Protein AF-A0A972V288-F1 (afdb_monomer_lite)

Structure (mmCIF, N/CA/C/O backbone):
data_AF-A0A972V288-F1
#
_entry.id   AF-A0A972V288-F1
#
loop_
_atom_site.group_PDB
_atom_site.id
_atom_site.type_symbol
_atom_site.label_atom_id
_atom_site.label_alt_id
_atom_site.label_comp_id
_atom_site.label_asym_id
_atom_site.label_entity_id
_atom_site.label_seq_id
_atom_site.pdbx_PDB_ins_code
_atom_site.Cartn_x
_atom_site.Cartn_y
_atom_site.Cartn_z
_atom_site.occupancy
_atom_site.B_iso_or_equiv
_atom_site.auth_seq_id
_atom_site.auth_comp_id
_atom_site.auth_asym_id
_atom_site.auth_atom_id
_atom_site.pdbx_PDB_model_num
ATOM 1 N N . MET A 1 1 ? 2.547 3.308 -30.094 1.00 41.78 1 MET A N 1
ATOM 2 C CA . MET A 1 1 ? 1.926 3.716 -28.809 1.00 41.78 1 MET A CA 1
ATOM 3 C C . MET A 1 1 ? 2.542 2.898 -27.670 1.00 41.78 1 MET A C 1
ATOM 5 O O . MET A 1 1 ? 2.439 1.677 -27.684 1.00 41.78 1 MET A O 1
ATOM 9 N N . ASN A 1 2 ? 3.284 3.527 -26.752 1.00 38.25 2 ASN A N 1
ATOM 10 C CA . ASN A 1 2 ? 4.147 2.826 -25.790 1.00 38.25 2 ASN A CA 1
ATOM 11 C C . ASN A 1 2 ? 3.312 2.213 -24.642 1.00 38.25 2 ASN A C 1
ATOM 13 O O . ASN A 1 2 ? 2.900 2.918 -23.720 1.00 38.25 2 ASN A O 1
ATOM 17 N N . LYS A 1 3 ? 3.026 0.901 -24.706 1.00 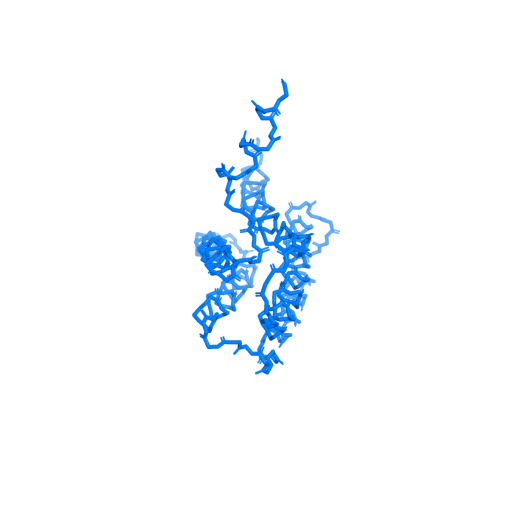44.19 3 LYS A N 1
ATOM 18 C CA . LYS A 1 3 ? 2.149 0.175 -23.754 1.00 44.19 3 LYS A CA 1
ATOM 19 C C . LYS A 1 3 ? 2.596 0.307 -22.288 1.00 44.19 3 LYS A C 1
ATOM 21 O O . LYS A 1 3 ? 1.762 0.239 -21.390 1.00 44.19 3 LYS A O 1
ATOM 26 N N . ASN A 1 4 ? 3.885 0.557 -22.037 1.00 48.38 4 ASN A N 1
ATOM 27 C CA . ASN A 1 4 ? 4.409 0.811 -20.691 1.00 48.38 4 ASN A CA 1
ATOM 28 C C . ASN A 1 4 ? 3.913 2.141 -20.091 1.00 48.38 4 ASN A C 1
ATOM 30 O O . ASN A 1 4 ? 3.735 2.222 -18.880 1.00 48.38 4 ASN A O 1
ATOM 34 N N . LEU A 1 5 ? 3.640 3.165 -20.907 1.00 47.94 5 LEU A N 1
ATOM 35 C CA . LEU A 1 5 ? 3.229 4.492 -20.430 1.00 47.94 5 LEU A CA 1
ATOM 36 C C . LEU A 1 5 ? 1.747 4.525 -20.016 1.00 47.94 5 LEU A C 1
ATOM 38 O O . LEU A 1 5 ? 1.396 5.075 -18.976 1.00 47.94 5 LEU A O 1
ATOM 42 N N . PHE A 1 6 ? 0.881 3.880 -20.803 1.00 44.91 6 PHE A N 1
ATOM 43 C CA . PHE A 1 6 ? -0.552 3.758 -20.506 1.00 44.91 6 PHE A CA 1
ATOM 44 C C . PHE A 1 6 ? -0.801 2.904 -19.254 1.00 44.91 6 PHE A C 1
ATOM 46 O O . PHE A 1 6 ? -1.646 3.214 -18.418 1.00 44.91 6 PHE A O 1
ATOM 53 N N . PHE A 1 7 ? -0.008 1.845 -19.090 1.00 51.34 7 PHE A N 1
ATOM 54 C CA . PHE A 1 7 ? -0.143 0.918 -17.976 1.00 51.34 7 PHE A CA 1
ATOM 55 C C . PHE A 1 7 ? 0.281 1.523 -16.633 1.00 51.34 7 PHE A C 1
ATOM 57 O O . PHE A 1 7 ? -0.393 1.316 -15.623 1.00 51.34 7 PHE A O 1
ATOM 64 N N . ARG A 1 8 ? 1.364 2.313 -16.639 1.00 55.44 8 ARG A N 1
ATOM 65 C CA . ARG A 1 8 ? 1.773 3.113 -15.483 1.00 55.44 8 ARG A CA 1
ATOM 66 C C . ARG A 1 8 ? 0.597 3.986 -15.034 1.00 55.44 8 ARG A C 1
ATOM 68 O O . ARG A 1 8 ? 0.125 3.812 -13.914 1.00 55.44 8 ARG A O 1
ATOM 75 N N . LYS A 1 9 ? 0.024 4.805 -15.922 1.00 54.06 9 LYS A N 1
ATOM 76 C CA . LYS A 1 9 ? -1.094 5.709 -15.582 1.00 54.06 9 LYS A CA 1
ATOM 77 C C . LYS A 1 9 ? -2.262 5.026 -14.847 1.00 54.06 9 LYS A C 1
ATOM 79 O O . LYS A 1 9 ? -2.743 5.586 -13.868 1.00 54.06 9 LYS A O 1
ATOM 84 N N . ASN A 1 10 ? -2.662 3.811 -15.236 1.00 55.41 10 ASN A N 1
ATOM 85 C CA . ASN A 1 10 ? -3.786 3.109 -14.594 1.00 55.41 10 ASN A CA 1
ATOM 86 C C . ASN A 1 10 ? -3.497 2.592 -13.174 1.00 55.41 10 ASN A C 1
ATOM 88 O O . ASN A 1 10 ? -4.372 2.668 -12.313 1.00 55.41 10 ASN A O 1
ATOM 92 N N . ILE A 1 11 ? -2.296 2.067 -12.899 1.00 58.44 11 ILE A N 1
ATOM 93 C CA . ILE A 1 11 ? -1.952 1.611 -11.538 1.00 58.44 11 ILE A CA 1
ATOM 94 C C . ILE A 1 11 ? -1.861 2.811 -10.595 1.00 58.44 11 ILE A C 1
ATOM 96 O O . ILE A 1 11 ? -2.468 2.790 -9.522 1.00 58.44 11 ILE A O 1
ATOM 100 N N . PHE A 1 12 ? -1.169 3.865 -11.035 1.00 60.91 12 PHE A N 1
ATOM 101 C CA . PHE A 1 12 ? -0.944 5.069 -10.237 1.00 60.91 12 PHE A CA 1
ATOM 102 C C . PHE A 1 12 ? -2.250 5.836 -9.983 1.00 60.91 12 PHE A C 1
ATOM 104 O O . PHE A 1 12 ? -2.533 6.178 -8.841 1.00 60.91 12 PHE A O 1
ATOM 111 N N . SER A 1 13 ? -3.122 5.979 -10.990 1.00 57.25 13 SER A N 1
ATOM 112 C CA . SER A 1 13 ? -4.450 6.596 -10.829 1.00 57.25 13 SER A CA 1
ATOM 113 C C . SER A 1 13 ? -5.328 5.866 -9.804 1.00 57.25 13 SER A C 1
ATOM 115 O O . SER A 1 13 ? -5.994 6.495 -8.984 1.00 57.25 13 SER A O 1
ATOM 117 N N . SER A 1 14 ? -5.288 4.530 -9.778 1.00 55.81 14 SER A N 1
ATOM 118 C CA . SER A 1 14 ? -6.086 3.760 -8.820 1.00 55.81 14 SER A CA 1
ATOM 119 C C . SER A 1 14 ? -5.610 3.918 -7.369 1.00 55.81 14 SER A C 1
ATOM 121 O O . SER A 1 14 ? -6.402 3.695 -6.453 1.00 55.81 14 SER A O 1
ATOM 123 N N . MET A 1 15 ? -4.346 4.298 -7.163 1.00 59.38 15 MET A N 1
ATOM 124 C CA . MET A 1 15 ? -3.764 4.523 -5.841 1.00 59.38 15 MET A CA 1
ATOM 125 C C . MET A 1 15 ? -4.084 5.918 -5.299 1.00 59.38 15 MET A C 1
ATOM 127 O O . MET A 1 15 ? -4.361 6.049 -4.110 1.00 59.38 15 MET A O 1
ATOM 131 N N . VAL A 1 16 ? -4.180 6.914 -6.186 1.00 57.03 16 VAL A N 1
ATOM 132 C CA . VAL A 1 16 ? -4.644 8.269 -5.846 1.00 57.03 16 VAL A CA 1
ATOM 133 C C . VAL A 1 16 ? -6.041 8.231 -5.223 1.00 57.03 16 VAL A C 1
ATOM 135 O O . VAL A 1 16 ? -6.278 8.885 -4.214 1.00 57.03 16 VAL A O 1
ATOM 138 N N . LEU A 1 17 ? -6.938 7.393 -5.751 1.00 53.59 17 LEU A N 1
ATOM 139 C CA . LEU A 1 17 ? -8.273 7.176 -5.178 1.00 53.59 17 LEU A CA 1
ATOM 140 C C . LEU A 1 17 ? -8.236 6.555 -3.771 1.00 53.59 17 LEU A C 1
ATOM 142 O O . LEU A 1 17 ? -9.061 6.901 -2.934 1.00 53.59 17 LEU A O 1
ATOM 146 N N . ALA A 1 18 ? -7.291 5.648 -3.503 1.00 54.22 18 ALA A N 1
ATOM 147 C CA . ALA A 1 18 ? -7.155 5.018 -2.187 1.00 54.22 18 ALA A CA 1
ATOM 148 C C . ALA A 1 18 ? -6.614 6.006 -1.141 1.00 54.22 18 ALA A C 1
ATOM 150 O O . ALA A 1 18 ? -7.087 6.020 -0.011 1.00 54.22 18 ALA A O 1
ATOM 151 N N . ALA A 1 19 ? -5.661 6.855 -1.533 1.00 56.22 19 ALA A N 1
ATOM 152 C CA . ALA A 1 19 ? -5.121 7.901 -0.670 1.00 56.22 19 ALA A CA 1
ATOM 153 C C . ALA A 1 19 ? -6.134 9.023 -0.409 1.00 56.22 19 ALA A C 1
ATOM 155 O O . ALA A 1 19 ? -6.255 9.480 0.722 1.00 56.22 19 ALA A O 1
ATOM 156 N N . GLY A 1 20 ? -6.916 9.409 -1.425 1.00 56.28 20 GLY A N 1
ATOM 157 C CA . GLY A 1 20 ? -8.006 10.374 -1.269 1.00 56.28 20 GLY A CA 1
ATOM 158 C C . GLY A 1 20 ? -9.058 9.924 -0.251 1.00 56.28 20 GLY A C 1
ATOM 159 O O . GLY A 1 20 ? -9.527 10.741 0.531 1.00 56.28 20 GLY A O 1
ATOM 160 N N . LEU A 1 21 ? -9.364 8.621 -0.204 1.00 57.16 21 LEU A N 1
ATOM 161 C CA . LEU A 1 21 ? -10.309 8.046 0.759 1.00 57.16 21 LEU A CA 1
ATOM 162 C C . LEU A 1 21 ? -9.811 8.136 2.215 1.00 57.16 21 LEU A C 1
ATOM 164 O O . LEU A 1 21 ? -10.604 8.361 3.124 1.00 57.16 21 LEU A O 1
ATOM 168 N N . VAL A 1 22 ? -8.504 7.973 2.449 1.00 55.38 22 VAL A N 1
ATOM 169 C CA . VA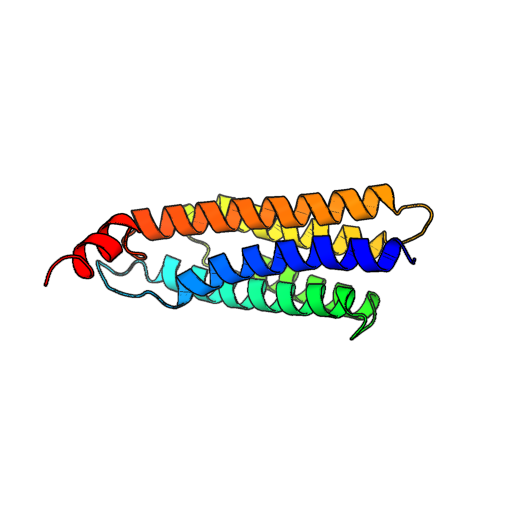L A 1 22 ? -7.926 8.103 3.800 1.00 55.38 22 VAL A CA 1
ATOM 170 C C . VAL A 1 22 ? -7.803 9.572 4.205 1.00 55.38 22 VAL A C 1
ATOM 172 O O . VAL A 1 22 ? -8.081 9.920 5.348 1.00 55.38 22 VAL A O 1
ATOM 175 N N . LEU A 1 23 ? -7.470 10.456 3.263 1.00 54.78 23 LEU A N 1
ATOM 176 C CA . LEU A 1 23 ? -7.371 11.896 3.513 1.00 54.78 23 LEU A CA 1
ATOM 177 C C . LEU A 1 23 ? -8.708 12.525 3.923 1.00 54.78 23 LEU A C 1
ATOM 179 O O . LEU A 1 23 ? -8.724 13.408 4.779 1.00 54.78 23 LEU A O 1
ATOM 183 N N . THR A 1 24 ? -9.833 12.047 3.379 1.00 53.56 24 THR A N 1
ATOM 184 C CA . THR A 1 24 ? -11.162 12.506 3.814 1.00 53.56 24 THR A CA 1
ATOM 185 C C . THR A 1 24 ? -11.464 12.178 5.276 1.00 53.56 24 THR A C 1
ATOM 187 O O . THR A 1 24 ? -12.252 12.885 5.887 1.00 53.56 24 THR A O 1
ATOM 190 N N . LEU A 1 25 ? -10.819 11.168 5.867 1.00 50.47 25 LEU A N 1
ATOM 191 C CA . LEU A 1 25 ? -11.030 10.810 7.274 1.00 50.47 25 LEU A CA 1
ATOM 192 C C . LEU A 1 25 ? -10.311 11.748 8.242 1.00 50.47 25 LEU A C 1
ATOM 194 O O . LEU A 1 25 ? -10.813 11.995 9.327 1.00 50.47 25 LEU A O 1
ATOM 198 N N . SER A 1 26 ? -9.164 12.310 7.852 1.00 51.00 26 SER A N 1
ATOM 199 C CA . SER A 1 26 ? -8.408 13.234 8.711 1.00 51.00 26 SER A CA 1
ATOM 200 C C . SER A 1 26 ? -9.030 14.633 8.848 1.00 51.00 26 SER A C 1
ATOM 202 O O . SER A 1 26 ? -8.497 15.448 9.593 1.00 51.00 26 SER A O 1
ATOM 204 N N . VAL A 1 27 ? -10.110 14.937 8.113 1.00 48.62 27 VAL A N 1
ATOM 205 C CA . VAL A 1 27 ? -10.712 16.287 8.040 1.00 48.62 27 VAL A CA 1
ATOM 206 C C . VAL A 1 27 ? -12.070 16.382 8.751 1.00 48.62 27 VAL A C 1
ATOM 208 O O . VAL A 1 27 ? -12.503 17.483 9.081 1.00 48.62 27 VAL A O 1
ATOM 211 N N . PHE A 1 28 ? -12.735 15.264 9.045 1.00 48.25 28 PHE A N 1
ATOM 212 C CA . PHE A 1 28 ? -14.014 15.277 9.756 1.00 48.25 28 PHE A CA 1
ATOM 213 C C . PHE A 1 28 ? -13.797 14.909 11.223 1.00 48.25 28 PHE A C 1
ATOM 215 O O . PHE A 1 28 ? -13.649 13.744 11.558 1.00 48.25 28 PHE A O 1
ATOM 222 N N . SER A 1 29 ? -13.793 15.922 12.091 1.00 44.62 29 SER A N 1
ATOM 223 C CA . SER A 1 29 ? -13.921 15.743 13.539 1.00 44.62 29 SER A CA 1
AT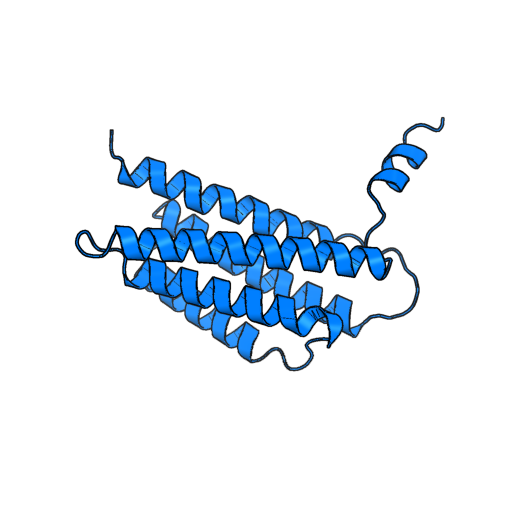OM 224 C C . SER A 1 29 ? -15.168 16.485 14.005 1.00 44.62 29 SER A C 1
ATOM 226 O O . SER A 1 29 ? -15.142 17.703 14.194 1.00 44.62 29 SER A O 1
ATOM 228 N N . LYS A 1 30 ? -16.273 15.758 14.205 1.00 44.34 30 LYS A N 1
ATOM 229 C CA . LYS A 1 30 ? -17.374 16.227 15.056 1.00 44.34 30 LYS A CA 1
ATOM 230 C C . LYS A 1 30 ? -17.872 15.107 15.984 1.00 44.34 30 LYS A C 1
ATOM 232 O O . LYS A 1 30 ? -18.868 14.464 15.717 1.00 44.34 30 LYS A O 1
ATOM 237 N N . ALA A 1 31 ? -17.103 14.947 17.064 1.00 49.12 31 ALA A N 1
ATOM 238 C CA . ALA A 1 31 ? -17.429 14.552 18.442 1.00 49.12 31 ALA A CA 1
ATOM 239 C C . ALA A 1 31 ? -18.461 13.440 18.745 1.00 49.12 31 ALA A C 1
ATOM 241 O O . ALA A 1 31 ? -19.660 13.680 18.641 1.00 49.12 31 ALA A O 1
ATOM 242 N N . GLN A 1 32 ? -17.993 12.370 19.413 1.00 42.25 32 GLN A N 1
ATOM 243 C CA . GLN A 1 32 ? -18.478 11.946 20.744 1.00 42.25 32 GLN A CA 1
ATOM 244 C C . GLN A 1 32 ? -17.491 10.954 21.407 1.00 42.25 32 GLN A C 1
ATOM 246 O O . GLN A 1 32 ? -17.227 9.894 20.861 1.00 42.25 32 GLN A O 1
ATOM 251 N N . GLU A 1 33 ? -16.963 11.344 22.578 1.00 49.09 33 GLU A N 1
ATOM 252 C CA . GLU A 1 33 ? -15.921 10.698 23.417 1.00 49.09 33 GLU A CA 1
ATOM 253 C C . GLU A 1 33 ? -14.523 10.452 22.792 1.00 49.09 33 GLU A C 1
ATOM 255 O O . GLU A 1 33 ? -14.397 10.172 21.601 1.00 49.09 33 GLU A O 1
ATOM 260 N N . PRO A 1 34 ? -13.430 10.620 23.572 1.00 50.47 34 PRO A N 1
ATOM 261 C CA . PRO A 1 34 ? -12.073 10.631 23.041 1.00 50.47 34 PRO A CA 1
ATOM 262 C C . PRO A 1 34 ? -11.622 9.214 22.683 1.00 50.47 34 PRO A C 1
ATOM 264 O O . PRO A 1 34 ? -10.999 8.522 23.481 1.00 50.47 34 PRO A O 1
ATOM 267 N N . GLN A 1 35 ? -11.844 8.798 21.440 1.00 67.31 35 GLN A N 1
ATOM 268 C CA . GLN A 1 35 ? -10.970 7.805 20.814 1.00 67.31 35 GLN A CA 1
ATOM 269 C C . GLN A 1 35 ? -9.698 8.491 20.294 1.00 67.31 35 GLN A C 1
ATOM 271 O O . GLN A 1 35 ? -9.352 8.394 19.115 1.00 67.31 35 GLN A O 1
ATOM 276 N N . GLU A 1 36 ? -9.015 9.221 21.183 1.00 70.19 36 GLU A N 1
ATOM 277 C CA . GLU A 1 36 ? -7.786 9.968 20.878 1.00 70.19 36 GLU A CA 1
ATOM 278 C C . GLU A 1 36 ? -6.728 9.059 20.237 1.00 70.19 36 GLU A C 1
ATOM 280 O O . GLU A 1 36 ? -6.068 9.470 19.283 1.00 70.19 36 GLU A O 1
ATOM 285 N N . ASP A 1 37 ? -6.652 7.797 20.669 1.00 78.25 37 ASP A N 1
ATOM 286 C CA . ASP A 1 37 ? -5.729 6.797 20.124 1.00 78.25 37 ASP A CA 1
ATOM 287 C C . ASP A 1 37 ? -6.030 6.457 18.656 1.00 78.25 37 ASP A C 1
ATOM 289 O O . ASP A 1 37 ? -5.116 6.352 17.832 1.00 78.25 37 ASP A O 1
ATOM 293 N N . ILE A 1 38 ? -7.312 6.326 18.288 1.00 78.94 38 ILE A N 1
ATOM 294 C CA . ILE A 1 38 ? -7.717 6.071 16.899 1.00 78.94 38 ILE A CA 1
ATOM 295 C C . ILE A 1 38 ? -7.502 7.327 16.063 1.00 78.94 38 ILE A C 1
ATOM 297 O O . ILE A 1 38 ? -6.946 7.228 14.972 1.00 78.94 38 ILE A O 1
ATOM 301 N N . GLU A 1 39 ? -7.847 8.516 16.557 1.00 79.31 39 GLU A N 1
ATOM 302 C CA . GLU A 1 39 ? -7.608 9.757 15.814 1.00 79.31 39 GLU A CA 1
ATOM 303 C C . GLU A 1 39 ? -6.112 9.989 15.548 1.00 79.31 39 GLU A C 1
ATOM 305 O O . GLU A 1 39 ? -5.711 10.273 14.412 1.00 79.31 39 GLU A O 1
ATOM 310 N N . ALA A 1 40 ? -5.271 9.817 16.571 1.00 81.44 40 ALA A N 1
ATOM 311 C CA . ALA A 1 40 ? -3.823 9.938 16.459 1.00 81.44 40 ALA A CA 1
ATOM 312 C C . ALA A 1 40 ? -3.256 8.911 15.471 1.00 81.44 40 ALA A C 1
ATOM 314 O O . ALA A 1 40 ? -2.473 9.264 14.579 1.00 81.44 40 ALA A O 1
ATOM 315 N N . TYR A 1 41 ? -3.707 7.657 15.562 1.00 84.62 41 TYR A N 1
ATOM 316 C CA . TYR A 1 41 ? -3.360 6.610 14.609 1.00 84.62 41 TYR A CA 1
ATOM 317 C C . TYR A 1 41 ? -3.749 6.991 13.173 1.00 84.62 41 TYR A C 1
ATOM 319 O O . TYR A 1 41 ? -2.904 6.944 12.274 1.00 84.62 41 TYR A O 1
ATOM 327 N N . LEU A 1 42 ? -4.995 7.423 12.950 1.00 83.00 42 LEU A N 1
ATOM 328 C CA . LEU A 1 42 ? -5.516 7.804 11.635 1.00 83.00 42 LEU A CA 1
ATOM 329 C C . LEU A 1 42 ? -4.731 8.963 11.023 1.00 83.00 42 LEU A C 1
ATOM 331 O O . LEU A 1 42 ? -4.384 8.920 9.840 1.00 83.00 42 LEU A O 1
ATOM 335 N N . ARG A 1 43 ? -4.388 9.973 11.826 1.00 82.12 43 ARG A N 1
ATOM 336 C CA . ARG A 1 43 ? -3.568 11.109 11.393 1.00 82.12 43 ARG A CA 1
ATOM 337 C C . ARG A 1 43 ? -2.174 10.657 10.952 1.00 82.12 43 ARG A C 1
ATOM 339 O O . ARG A 1 43 ? -1.713 11.058 9.879 1.00 82.12 43 ARG A O 1
ATOM 346 N N . ASN A 1 44 ? -1.541 9.777 11.728 1.00 84.62 44 ASN A N 1
ATOM 347 C CA . ASN A 1 44 ? -0.221 9.232 11.413 1.00 84.62 44 ASN A CA 1
ATOM 348 C C . ASN A 1 44 ? -0.243 8.418 10.116 1.00 84.62 44 ASN A C 1
ATOM 350 O O . ASN A 1 44 ? 0.548 8.681 9.206 1.00 84.62 44 ASN A O 1
ATOM 354 N N . ILE A 1 45 ? -1.178 7.474 9.973 1.00 86.25 45 ILE A N 1
ATOM 355 C CA . ILE A 1 45 ? -1.244 6.654 8.756 1.00 86.25 45 ILE A CA 1
ATOM 356 C C . ILE A 1 45 ? -1.647 7.473 7.524 1.00 86.25 45 ILE A C 1
ATOM 358 O O . ILE A 1 45 ? -1.155 7.190 6.433 1.00 86.25 45 ILE A O 1
ATOM 362 N N . SER A 1 46 ? -2.495 8.498 7.676 1.00 83.56 46 SER A N 1
ATOM 363 C CA . SER A 1 46 ? -2.948 9.355 6.572 1.00 83.56 46 SER A CA 1
ATOM 364 C C . SER A 1 46 ? -1.774 10.094 5.931 1.00 83.56 46 SER A C 1
ATOM 366 O O . SER A 1 46 ? -1.622 10.089 4.703 1.00 83.56 46 SER A O 1
ATOM 368 N N . SER A 1 47 ? -0.877 10.631 6.765 1.00 84.69 47 SER A N 1
ATOM 369 C CA . SER A 1 47 ? 0.367 11.258 6.313 1.00 84.69 47 SER A CA 1
ATOM 370 C C . SER A 1 47 ? 1.225 10.277 5.505 1.00 84.69 47 SER A C 1
ATOM 372 O O . SER A 1 47 ? 1.567 10.541 4.350 1.00 84.69 47 SER A O 1
ATOM 374 N N . ILE A 1 48 ? 1.472 9.078 6.047 1.00 89.00 48 ILE A N 1
ATOM 375 C CA . ILE A 1 48 ? 2.315 8.072 5.386 1.00 89.00 48 ILE A CA 1
ATOM 376 C C . ILE A 1 48 ? 1.687 7.589 4.066 1.00 89.00 48 ILE A C 1
ATOM 378 O O . ILE A 1 48 ? 2.378 7.434 3.056 1.00 89.00 48 ILE A O 1
ATOM 382 N N . ILE A 1 49 ? 0.373 7.352 4.032 1.00 87.19 49 ILE A N 1
ATOM 383 C CA . ILE A 1 49 ? -0.339 6.920 2.819 1.00 87.19 49 ILE A CA 1
ATOM 384 C C . ILE A 1 49 ? -0.270 7.995 1.732 1.00 87.19 49 ILE A C 1
ATOM 386 O O . ILE A 1 49 ? -0.070 7.667 0.557 1.00 87.19 49 ILE A O 1
ATOM 390 N N . THR A 1 50 ? -0.386 9.267 2.110 1.00 84.81 50 THR A N 1
ATOM 391 C CA . THR A 1 50 ? -0.250 10.405 1.192 1.00 84.81 50 THR A CA 1
ATOM 392 C C . THR A 1 50 ? 1.143 10.451 0.582 1.00 84.81 50 THR A C 1
ATOM 394 O O . THR A 1 50 ? 1.290 10.516 -0.639 1.00 84.81 50 THR A O 1
ATOM 397 N N . ASP A 1 51 ? 2.163 10.306 1.414 1.00 89.88 51 ASP A N 1
ATOM 398 C CA . ASP A 1 51 ? 3.563 10.274 1.015 1.00 89.88 51 ASP A CA 1
ATOM 399 C C . ASP A 1 51 ? 3.897 9.106 0.073 1.00 89.88 51 ASP A C 1
ATOM 401 O O . ASP A 1 51 ? 4.590 9.268 -0.945 1.00 89.88 51 ASP A O 1
ATOM 405 N N . VAL A 1 52 ? 3.341 7.923 0.348 1.00 88.25 52 VAL A N 1
ATOM 406 C CA . VAL A 1 52 ? 3.418 6.766 -0.551 1.00 88.25 52 VAL A CA 1
ATOM 407 C C . VAL A 1 52 ? 2.714 7.055 -1.871 1.00 88.25 52 VAL A C 1
ATOM 409 O O . VAL A 1 52 ? 3.257 6.743 -2.933 1.00 88.25 52 VAL A O 1
ATOM 412 N N . ASN A 1 53 ? 1.541 7.684 -1.838 1.00 85.62 53 ASN A N 1
ATOM 413 C CA . ASN A 1 53 ? 0.802 8.046 -3.040 1.00 85.62 53 ASN A CA 1
ATOM 414 C C . ASN A 1 53 ? 1.552 9.039 -3.924 1.00 85.62 53 ASN A C 1
ATOM 416 O O . ASN A 1 53 ? 1.685 8.802 -5.128 1.00 85.62 53 ASN A O 1
ATOM 420 N N . ILE A 1 54 ? 2.104 10.093 -3.329 1.00 85.75 54 ILE A N 1
ATOM 421 C CA . ILE A 1 54 ? 2.969 11.056 -4.012 1.00 85.75 54 ILE A CA 1
ATOM 422 C C . ILE A 1 54 ? 4.167 10.325 -4.614 1.00 85.75 54 ILE A C 1
ATOM 424 O O . ILE A 1 54 ? 4.481 10.496 -5.792 1.00 85.75 54 ILE A O 1
ATOM 428 N N . THR A 1 55 ? 4.812 9.459 -3.832 1.00 88.69 55 THR A N 1
ATOM 429 C CA . THR A 1 55 ? 6.013 8.750 -4.269 1.00 88.69 55 THR A CA 1
ATOM 430 C C . THR A 1 55 ? 5.741 7.866 -5.478 1.00 88.69 55 THR A C 1
ATOM 432 O O . THR A 1 55 ? 6.430 7.944 -6.492 1.00 88.69 55 THR A O 1
ATOM 435 N N . VAL A 1 56 ? 4.708 7.039 -5.392 1.00 84.94 56 VAL A N 1
ATOM 436 C CA . VAL A 1 56 ? 4.339 6.077 -6.428 1.00 84.94 56 VAL A CA 1
ATOM 437 C C . VAL A 1 56 ? 3.843 6.849 -7.661 1.00 84.94 56 VAL A C 1
ATOM 439 O O . VAL A 1 56 ? 4.330 6.591 -8.759 1.00 84.94 56 VAL A O 1
ATOM 442 N N . THR A 1 57 ? 3.031 7.900 -7.505 1.00 82.88 57 THR A N 1
ATOM 443 C CA . THR A 1 57 ? 2.630 8.793 -8.614 1.00 82.88 57 THR A CA 1
ATOM 444 C C . THR A 1 57 ? 3.830 9.395 -9.343 1.00 82.88 57 THR A C 1
ATOM 446 O O . THR A 1 57 ? 3.904 9.323 -10.570 1.00 82.88 57 THR A O 1
ATOM 449 N N . ASN A 1 58 ? 4.813 9.916 -8.609 1.00 86.44 58 ASN A N 1
ATOM 450 C CA . ASN A 1 58 ? 6.008 10.519 -9.191 1.00 86.44 58 ASN A CA 1
ATOM 451 C C . ASN A 1 58 ? 6.874 9.504 -9.955 1.00 86.44 58 ASN A C 1
ATOM 453 O O . ASN A 1 58 ? 7.403 9.838 -11.016 1.00 86.44 58 ASN A O 1
ATOM 457 N N . ILE A 1 59 ? 6.957 8.248 -9.496 1.00 85.06 59 ILE A N 1
ATOM 458 C CA . ILE A 1 59 ? 7.574 7.151 -10.269 1.00 85.06 59 ILE A CA 1
ATOM 459 C C . ILE A 1 59 ? 6.798 6.919 -11.570 1.00 85.06 59 ILE A C 1
ATOM 461 O O . ILE A 1 59 ? 7.387 6.750 -12.638 1.00 85.06 59 ILE A O 1
ATOM 465 N N . GLY A 1 60 ? 5.467 6.915 -11.493 1.00 81.44 60 GLY A N 1
ATOM 466 C CA . GLY A 1 60 ? 4.591 6.737 -12.645 1.00 81.44 60 GLY A CA 1
ATOM 467 C C . GLY A 1 60 ? 4.728 7.815 -13.708 1.00 81.44 60 GLY A C 1
ATOM 468 O O . GLY A 1 60 ? 4.691 7.507 -14.901 1.00 81.44 60 GLY A O 1
ATOM 469 N N . LEU A 1 61 ? 4.925 9.054 -13.261 1.00 82.12 61 LEU A N 1
ATOM 470 C CA . LEU A 1 61 ? 5.158 10.232 -14.091 1.00 82.12 61 LEU A CA 1
ATOM 471 C C . LEU A 1 61 ? 6.624 10.393 -14.523 1.00 82.12 61 LEU A C 1
ATOM 473 O O . LEU A 1 61 ? 6.925 11.320 -15.266 1.00 82.12 61 LEU A O 1
ATOM 477 N N . ASN A 1 62 ? 7.524 9.490 -14.112 1.00 84.25 62 ASN A N 1
ATOM 478 C CA . ASN A 1 62 ? 8.971 9.582 -14.344 1.00 84.25 62 ASN A CA 1
ATOM 479 C C . ASN A 1 62 ? 9.620 10.865 -13.789 1.00 84.25 62 ASN A C 1
ATOM 481 O O . ASN A 1 62 ? 10.639 11.304 -14.313 1.00 84.25 62 ASN A O 1
ATOM 485 N N . ILE A 1 63 ? 9.057 11.457 -12.732 1.00 85.31 63 ILE A N 1
ATOM 486 C CA . ILE A 1 63 ? 9.608 12.662 -12.090 1.00 85.31 63 ILE A CA 1
ATOM 487 C C . ILE A 1 63 ? 10.917 12.338 -11.358 1.00 85.31 63 ILE A C 1
ATOM 489 O O . ILE A 1 63 ? 11.843 13.143 -11.352 1.00 85.31 63 ILE A O 1
ATOM 493 N N . PHE A 1 64 ? 11.026 11.144 -10.770 1.00 84.31 64 PHE A N 1
ATOM 494 C CA . PHE A 1 64 ? 12.269 10.656 -10.174 1.00 84.31 64 PHE A CA 1
ATOM 495 C C . PHE A 1 64 ? 12.460 9.149 -10.419 1.00 84.31 64 PHE A C 1
ATOM 497 O O . PHE A 1 64 ? 11.492 8.437 -10.714 1.00 84.31 64 PHE A O 1
ATOM 504 N N . PRO A 1 65 ? 13.701 8.630 -10.321 1.00 89.81 65 PRO A N 1
ATOM 505 C CA . PRO A 1 65 ? 14.001 7.240 -10.648 1.00 89.81 65 PRO A CA 1
ATOM 506 C C . PRO A 1 65 ? 13.384 6.239 -9.664 1.00 89.81 65 PRO A C 1
ATOM 508 O O . PRO A 1 65 ? 13.254 6.495 -8.468 1.00 89.81 65 PRO A O 1
ATOM 511 N N . ILE A 1 66 ? 13.107 5.027 -10.156 1.00 88.75 66 ILE A N 1
ATOM 512 C CA . ILE A 1 66 ? 12.542 3.916 -9.365 1.00 88.75 66 ILE A CA 1
ATOM 513 C C . ILE A 1 66 ? 13.378 3.619 -8.112 1.00 88.75 66 ILE A C 1
ATOM 515 O O . ILE A 1 66 ? 12.816 3.360 -7.051 1.00 88.75 66 ILE A O 1
ATOM 519 N N . LYS A 1 67 ? 14.712 3.704 -8.213 1.00 92.25 67 LYS A N 1
ATOM 520 C CA . 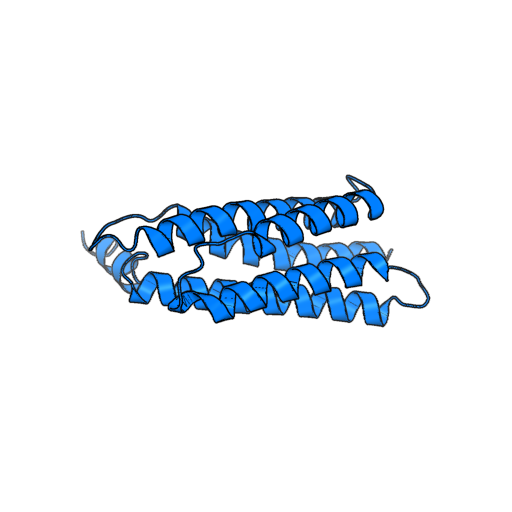LYS A 1 67 ? 15.635 3.492 -7.087 1.00 92.25 67 LYS A CA 1
ATOM 521 C C . LYS A 1 67 ? 15.353 4.443 -5.918 1.00 92.25 67 LYS A C 1
ATOM 523 O O . LYS A 1 67 ? 15.344 4.008 -4.769 1.00 92.25 67 LYS A O 1
ATOM 528 N N . GLU A 1 68 ? 15.079 5.712 -6.214 1.00 92.25 68 GLU A N 1
ATOM 529 C CA . GLU A 1 68 ? 14.712 6.709 -5.204 1.00 92.25 68 GLU A CA 1
ATOM 530 C C . GLU A 1 68 ? 13.324 6.411 -4.622 1.00 92.25 68 GLU A C 1
ATOM 532 O O . GLU A 1 68 ? 13.130 6.432 -3.410 1.00 92.25 68 GLU A O 1
ATOM 537 N N . GLY A 1 69 ? 12.376 6.010 -5.471 1.00 91.19 69 GLY A N 1
ATOM 538 C CA . GLY A 1 69 ? 11.057 5.559 -5.032 1.00 91.19 69 GLY A CA 1
ATOM 539 C C . GLY A 1 69 ? 11.091 4.377 -4.058 1.00 91.19 69 GLY A C 1
ATOM 540 O O . GLY A 1 69 ? 10.386 4.378 -3.051 1.00 91.19 69 GLY A O 1
ATOM 541 N N . ILE A 1 70 ? 11.953 3.390 -4.313 1.00 93.88 70 ILE A N 1
ATOM 542 C CA . ILE A 1 70 ? 12.168 2.244 -3.418 1.00 93.88 70 ILE A CA 1
ATOM 543 C C . ILE A 1 70 ? 12.760 2.698 -2.079 1.00 93.88 70 ILE A C 1
ATOM 545 O O . ILE A 1 70 ? 12.321 2.222 -1.032 1.00 93.88 70 ILE A O 1
ATOM 549 N N . LYS A 1 71 ? 13.728 3.626 -2.094 1.00 96.25 71 LYS A N 1
ATOM 550 C CA . LYS A 1 71 ? 14.323 4.187 -0.871 1.00 96.25 71 LYS A CA 1
ATOM 551 C C . LYS A 1 71 ? 13.263 4.870 -0.002 1.00 96.25 71 LYS A C 1
ATOM 553 O O . LYS A 1 71 ? 13.209 4.615 1.198 1.00 96.25 71 LYS A O 1
ATOM 558 N N . ARG A 1 72 ? 12.387 5.673 -0.609 1.00 94.62 72 ARG A N 1
ATOM 559 C CA . ARG A 1 72 ? 11.271 6.324 0.093 1.00 94.62 72 ARG A CA 1
ATOM 560 C C . ARG A 1 72 ? 10.275 5.311 0.651 1.00 94.62 72 ARG A C 1
ATOM 562 O O . ARG A 1 72 ? 9.947 5.378 1.828 1.00 94.62 72 ARG A O 1
ATOM 569 N N . LEU A 1 73 ? 9.883 4.308 -0.138 1.00 94.06 73 LEU A N 1
ATOM 570 C CA . LEU A 1 73 ? 9.009 3.228 0.337 1.00 94.06 73 LEU A CA 1
ATOM 571 C C . LEU A 1 73 ? 9.597 2.456 1.521 1.00 94.06 73 LEU A C 1
ATOM 573 O O . LEU A 1 73 ? 8.851 2.106 2.426 1.00 94.06 73 LEU A O 1
ATOM 577 N N . ASN A 1 74 ? 10.910 2.212 1.548 1.00 96.25 74 ASN A N 1
ATOM 578 C CA . ASN A 1 74 ? 11.562 1.618 2.719 1.00 96.25 74 ASN A CA 1
ATOM 579 C C . ASN A 1 74 ? 11.403 2.489 3.966 1.00 96.25 74 ASN A C 1
ATOM 581 O O . ASN A 1 74 ? 11.122 1.957 5.033 1.00 96.25 74 ASN A O 1
ATOM 585 N N . ASN A 1 75 ? 11.549 3.807 3.825 1.00 96.25 75 ASN A N 1
ATOM 586 C CA . ASN A 1 75 ? 11.365 4.732 4.937 1.00 96.25 75 ASN A CA 1
ATOM 587 C C . ASN A 1 75 ? 9.921 4.703 5.462 1.00 96.25 75 ASN A C 1
ATOM 589 O O . ASN A 1 75 ? 9.713 4.611 6.663 1.00 96.25 75 ASN A O 1
ATOM 593 N N . TYR A 1 76 ? 8.927 4.707 4.571 1.00 94.25 76 TYR A N 1
ATOM 594 C CA . TYR A 1 76 ? 7.511 4.651 4.955 1.00 94.25 76 TYR A CA 1
ATOM 595 C C . TYR A 1 76 ? 7.111 3.316 5.591 1.00 94.25 76 TYR A C 1
ATOM 597 O O . TYR A 1 76 ? 6.320 3.291 6.527 1.00 94.25 76 TYR A O 1
ATOM 605 N N . ILE A 1 77 ? 7.677 2.205 5.107 1.00 94.88 77 ILE A N 1
ATOM 606 C CA . ILE A 1 77 ? 7.529 0.891 5.747 1.00 94.88 77 ILE A CA 1
ATOM 607 C C . ILE A 1 77 ? 8.117 0.931 7.158 1.00 94.88 77 ILE A C 1
ATOM 609 O O . ILE A 1 77 ? 7.443 0.500 8.084 1.00 94.88 77 ILE A O 1
ATOM 613 N N . GLY A 1 78 ? 9.322 1.489 7.322 1.00 94.62 78 GLY A N 1
ATOM 614 C CA . GLY A 1 78 ? 9.940 1.652 8.636 1.00 94.62 78 GLY A CA 1
ATOM 615 C C . GLY A 1 78 ? 9.069 2.489 9.571 1.00 94.62 78 GLY A C 1
ATOM 616 O O . GLY A 1 78 ? 8.769 2.048 10.670 1.00 94.62 78 GLY A O 1
ATOM 617 N N . GLN A 1 79 ? 8.583 3.646 9.115 1.00 92.62 79 GLN A N 1
ATOM 618 C CA . GLN A 1 79 ? 7.680 4.493 9.904 1.00 92.62 79 GLN A CA 1
ATOM 619 C C . GLN A 1 79 ? 6.430 3.740 10.368 1.00 92.62 79 GLN A C 1
ATOM 621 O O . GLN A 1 79 ? 6.081 3.845 11.536 1.00 92.62 79 GLN A O 1
ATOM 626 N N . LEU A 1 80 ? 5.793 2.951 9.492 1.00 90.44 80 LEU A N 1
ATOM 627 C CA . LEU A 1 80 ? 4.649 2.118 9.876 1.00 90.44 80 LEU A CA 1
ATOM 628 C C . LEU A 1 80 ? 5.014 1.041 10.898 1.00 90.44 80 LEU A C 1
ATOM 630 O O . LEU A 1 80 ? 4.265 0.845 11.844 1.00 90.44 80 LEU A O 1
ATOM 634 N N . GLU A 1 81 ? 6.141 0.348 10.715 1.00 91.25 81 GLU A N 1
ATOM 635 C CA . GLU A 1 81 ? 6.600 -0.700 11.640 1.00 91.25 81 GLU A CA 1
ATOM 636 C C . GLU A 1 81 ? 6.898 -0.158 13.047 1.00 91.25 81 GLU A C 1
ATOM 638 O O . GLU A 1 81 ? 6.829 -0.917 14.010 1.00 91.25 81 GLU A O 1
ATOM 643 N N . PHE A 1 82 ? 7.188 1.142 13.167 1.00 88.00 82 PHE A N 1
ATOM 644 C CA . PHE A 1 82 ? 7.422 1.835 14.434 1.00 88.00 82 PHE A CA 1
ATOM 645 C C . PHE A 1 82 ? 6.202 2.601 14.971 1.00 88.00 82 PHE A C 1
ATOM 647 O O . PHE A 1 82 ? 6.349 3.351 15.935 1.00 88.00 82 PHE A O 1
ATOM 654 N N . ILE A 1 83 ? 5.001 2.435 14.403 1.00 83.00 83 ILE A N 1
ATOM 655 C CA . ILE A 1 83 ? 3.779 2.936 15.051 1.00 83.00 83 ILE A CA 1
ATOM 656 C C . ILE A 1 83 ? 3.480 2.023 16.245 1.00 83.00 83 ILE A C 1
ATOM 658 O O . ILE A 1 83 ? 2.974 0.915 16.077 1.00 83.00 83 ILE A O 1
ATOM 662 N N . ILE A 1 84 ? 3.849 2.490 17.439 1.00 65.44 84 ILE A N 1
ATOM 663 C CA . ILE A 1 84 ? 3.730 1.750 18.705 1.00 65.44 84 ILE A CA 1
ATOM 664 C C . ILE A 1 84 ? 2.268 1.714 19.177 1.00 65.44 84 ILE A C 1
ATOM 666 O O . ILE A 1 84 ? 1.800 0.679 19.644 1.00 65.44 84 ILE A O 1
ATOM 670 N N . ASP A 1 85 ? 1.528 2.797 18.946 1.00 75.62 85 ASP A N 1
ATOM 671 C CA . ASP A 1 85 ? 0.153 2.970 19.420 1.00 75.62 85 ASP A CA 1
ATOM 672 C C . ASP A 1 85 ? -0.842 2.655 18.295 1.00 75.62 85 ASP A C 1
ATOM 674 O O . ASP A 1 85 ? -1.513 3.530 17.749 1.00 75.62 85 ASP A O 1
ATOM 678 N N . CYS A 1 86 ? -0.876 1.390 17.867 1.00 81.94 86 CYS A N 1
ATOM 679 C CA . CYS A 1 86 ? -1.915 0.897 16.963 1.00 81.94 86 CYS A CA 1
ATOM 680 C C . CYS A 1 86 ? -3.099 0.381 17.795 1.00 81.94 86 CYS A C 1
ATOM 682 O O . CYS A 1 86 ? -2.939 -0.645 18.462 1.00 81.94 86 CYS A O 1
ATOM 684 N N . PRO A 1 87 ? -4.283 1.019 17.724 1.00 84.69 87 PRO A N 1
ATOM 685 C CA . PRO A 1 87 ? -5.490 0.510 18.365 1.00 84.69 87 PRO A CA 1
ATOM 686 C C . PRO A 1 87 ? -5.783 -0.933 17.946 1.00 84.69 87 PRO A C 1
ATOM 688 O O . PRO A 1 87 ? -5.555 -1.317 16.792 1.00 84.69 87 PRO A O 1
ATOM 691 N N . GLU A 1 88 ? -6.306 -1.739 18.871 1.00 85.75 88 GLU A N 1
ATOM 692 C CA . GLU A 1 88 ? -6.604 -3.152 18.610 1.00 85.75 88 GLU A CA 1
ATOM 693 C C . GLU A 1 88 ? -7.582 -3.308 17.433 1.00 85.75 88 GLU A C 1
ATOM 695 O O . GLU A 1 88 ? -7.336 -4.109 16.524 1.00 85.75 88 GLU A O 1
ATOM 700 N N . ASP A 1 89 ? -8.591 -2.436 17.375 1.00 82.81 89 ASP A N 1
ATOM 701 C CA . ASP A 1 89 ? -9.627 -2.407 16.339 1.00 82.81 89 ASP A CA 1
ATOM 702 C C . ASP A 1 89 ? -9.080 -2.151 14.925 1.00 82.81 89 ASP A C 1
ATOM 704 O O . ASP A 1 89 ? -9.699 -2.550 13.938 1.00 82.81 89 ASP A O 1
ATOM 708 N N . THR A 1 90 ? -7.897 -1.537 14.796 1.00 86.75 90 THR A N 1
ATOM 709 C CA . THR A 1 90 ? -7.261 -1.230 13.501 1.00 86.75 90 THR A CA 1
ATOM 710 C C . THR A 1 90 ? -6.036 -2.101 13.198 1.00 86.75 90 THR A C 1
ATOM 712 O O . THR A 1 90 ? -5.431 -1.977 12.128 1.00 86.75 90 THR A O 1
ATOM 715 N N . SER A 1 91 ? -5.682 -3.041 14.084 1.00 89.94 91 SER A N 1
ATOM 716 C CA . SER A 1 91 ? -4.514 -3.935 13.961 1.00 89.94 91 SER A CA 1
ATOM 717 C C . SER A 1 91 ? -4.480 -4.705 12.637 1.00 89.94 91 SER A C 1
ATOM 719 O O . SER A 1 91 ? -3.430 -4.851 11.995 1.00 89.94 91 SER A O 1
ATOM 721 N N . THR A 1 92 ? -5.640 -5.183 12.182 1.00 92.62 92 THR A N 1
ATOM 722 C CA . THR A 1 92 ? -5.758 -5.907 10.909 1.00 92.62 92 THR A CA 1
ATOM 723 C C . THR A 1 92 ? -5.473 -4.983 9.727 1.00 92.62 92 THR A C 1
ATOM 725 O O . THR A 1 92 ? -4.666 -5.317 8.854 1.00 92.62 92 THR A O 1
ATOM 728 N N . GLN A 1 93 ? -6.068 -3.792 9.717 1.00 91.12 93 GLN A N 1
ATOM 729 C CA . GLN A 1 93 ? -5.900 -2.809 8.651 1.00 91.12 93 GLN A CA 1
ATOM 730 C C . GLN A 1 93 ? -4.468 -2.272 8.626 1.00 91.12 93 GLN A C 1
ATOM 732 O O . GLN A 1 93 ? -3.886 -2.161 7.546 1.00 91.12 93 GLN A O 1
ATOM 737 N N . HIS A 1 94 ? -3.843 -2.067 9.788 1.00 92.31 94 HIS A N 1
ATOM 738 C CA . HIS A 1 94 ? -2.428 -1.725 9.895 1.00 92.31 94 HIS A CA 1
ATOM 739 C C . HIS A 1 94 ? -1.540 -2.759 9.182 1.00 92.31 94 HIS A C 1
ATOM 741 O O . HIS A 1 94 ? -0.740 -2.417 8.305 1.00 92.31 94 HIS A O 1
ATOM 747 N N . LYS A 1 95 ? -1.731 -4.053 9.481 1.00 93.62 95 LYS A N 1
ATOM 748 C CA . LYS A 1 95 ? -1.000 -5.152 8.822 1.00 93.62 95 LYS A CA 1
ATOM 749 C C . LYS A 1 95 ? -1.253 -5.184 7.314 1.00 93.62 95 LYS A C 1
ATOM 751 O O . LYS A 1 95 ? -0.330 -5.450 6.540 1.00 93.62 95 LYS A O 1
ATOM 756 N N . MET A 1 96 ? -2.478 -4.891 6.876 1.00 94.31 96 MET A N 1
ATOM 757 C CA . MET A 1 96 ? -2.822 -4.812 5.454 1.00 94.31 96 MET A CA 1
ATOM 758 C C . MET A 1 96 ? -2.129 -3.641 4.746 1.00 94.31 96 MET A C 1
ATOM 760 O O . MET A 1 96 ? -1.622 -3.831 3.636 1.00 94.31 96 MET A O 1
ATOM 764 N N . ILE A 1 97 ? -2.049 -2.464 5.375 1.00 93.38 97 ILE A N 1
ATOM 765 C CA . ILE A 1 97 ? -1.307 -1.304 4.853 1.00 93.38 97 ILE A CA 1
ATOM 766 C C . ILE A 1 97 ? 0.181 -1.651 4.744 1.00 93.38 97 ILE A C 1
ATOM 768 O O . ILE A 1 97 ? 0.784 -1.481 3.680 1.00 93.38 97 ILE A O 1
ATOM 772 N N . LEU A 1 98 ? 0.766 -2.219 5.800 1.00 94.94 98 LEU A N 1
ATOM 773 C CA . LEU A 1 98 ? 2.171 -2.615 5.810 1.00 94.94 98 LEU A CA 1
ATOM 774 C C . LEU A 1 98 ? 2.483 -3.630 4.697 1.00 94.94 98 LEU A C 1
ATOM 776 O O . LEU A 1 98 ? 3.443 -3.473 3.934 1.00 94.94 98 LEU A O 1
ATOM 780 N N . LEU A 1 99 ? 1.649 -4.665 4.558 1.00 96.25 99 LEU A N 1
ATOM 781 C CA . LEU A 1 99 ? 1.790 -5.664 3.501 1.00 96.25 99 LEU A CA 1
ATOM 782 C C . LEU A 1 99 ? 1.613 -5.050 2.107 1.00 96.25 99 LEU A C 1
ATOM 784 O O . LEU A 1 99 ? 2.340 -5.413 1.178 1.00 96.25 99 LEU A O 1
ATOM 788 N N . SER A 1 100 ? 0.677 -4.112 1.952 1.00 95.50 100 SER A N 1
ATOM 789 C CA . SER A 1 100 ? 0.498 -3.354 0.716 1.00 95.50 100 SER A CA 1
ATOM 790 C C . SER A 1 100 ? 1.792 -2.644 0.316 1.00 95.50 100 SER A C 1
ATOM 792 O O . SER A 1 100 ? 2.273 -2.838 -0.803 1.00 95.50 100 SER A O 1
ATOM 794 N N . PHE A 1 101 ? 2.421 -1.902 1.230 1.00 95.12 101 PHE A N 1
ATOM 795 C CA . PHE A 1 101 ? 3.647 -1.159 0.927 1.00 95.12 101 PHE A CA 1
ATOM 796 C C . PHE A 1 101 ? 4.814 -2.091 0.604 1.00 95.12 101 PHE A C 1
ATOM 798 O O . PHE A 1 101 ? 5.547 -1.854 -0.359 1.00 95.12 101 PHE A O 1
ATOM 805 N N . LYS A 1 102 ? 4.940 -3.213 1.326 1.00 96.56 102 LYS A N 1
ATOM 806 C CA . LYS A 1 102 ? 5.927 -4.261 1.020 1.00 96.56 102 LYS A CA 1
ATOM 807 C C . LYS A 1 102 ? 5.733 -4.824 -0.392 1.00 96.56 102 LYS A C 1
ATOM 809 O O . LYS A 1 102 ? 6.715 -5.008 -1.118 1.00 96.56 102 LYS A O 1
ATOM 814 N N . LYS A 1 103 ? 4.485 -5.041 -0.825 1.00 96.19 103 LYS A N 1
ATOM 815 C CA . LYS A 1 103 ? 4.169 -5.481 -2.195 1.00 96.19 103 LYS A CA 1
ATOM 816 C C . LYS A 1 103 ? 4.448 -4.404 -3.238 1.00 96.19 103 LYS A C 1
ATOM 818 O O . LYS A 1 103 ? 5.005 -4.736 -4.281 1.00 96.19 103 LYS A O 1
ATOM 823 N N . LEU A 1 104 ? 4.124 -3.138 -2.967 1.00 93.81 104 LEU A N 1
ATOM 824 C CA . LEU A 1 104 ? 4.453 -2.023 -3.861 1.00 93.81 104 LEU A CA 1
ATOM 825 C C . LEU A 1 104 ? 5.967 -1.921 -4.071 1.00 93.81 104 LEU A C 1
ATOM 827 O O . LEU A 1 104 ? 6.437 -1.891 -5.208 1.00 93.81 104 LEU A O 1
ATOM 831 N N . ARG A 1 105 ? 6.737 -1.973 -2.979 1.00 95.62 105 ARG A N 1
ATOM 832 C CA . ARG A 1 105 ? 8.201 -1.982 -3.015 1.00 95.62 105 ARG A CA 1
ATOM 833 C C . ARG A 1 105 ? 8.738 -3.146 -3.843 1.00 95.62 105 ARG A C 1
ATOM 835 O O . ARG A 1 105 ? 9.566 -2.934 -4.723 1.00 95.62 105 ARG A O 1
ATOM 842 N N . MET A 1 106 ? 8.274 -4.367 -3.569 1.00 96.25 106 MET A N 1
ATOM 843 C CA . MET A 1 106 ? 8.731 -5.554 -4.296 1.00 96.25 106 MET A 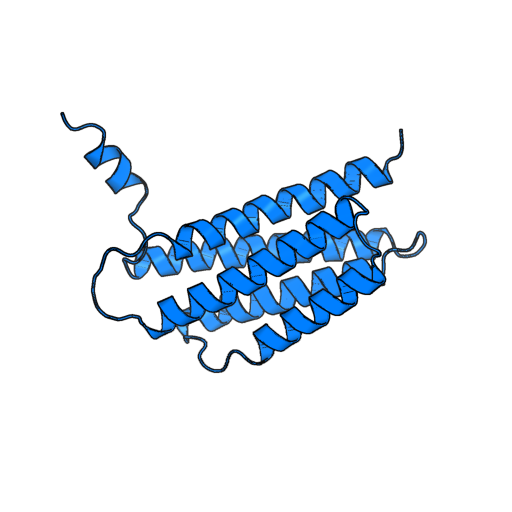CA 1
ATOM 844 C C . MET A 1 106 ? 8.356 -5.486 -5.780 1.00 96.25 106 MET A C 1
ATOM 846 O O . MET A 1 106 ? 9.158 -5.835 -6.641 1.00 96.25 106 MET A O 1
ATOM 850 N N . GLY A 1 107 ? 7.164 -4.975 -6.092 1.00 93.81 107 GLY A N 1
ATOM 851 C CA . GLY A 1 107 ? 6.738 -4.733 -7.463 1.00 93.81 107 GLY A CA 1
ATOM 852 C C . GLY A 1 107 ? 7.680 -3.784 -8.203 1.00 93.81 107 GLY A C 1
ATOM 853 O O . GLY A 1 107 ? 8.056 -4.060 -9.337 1.00 93.81 107 GLY A O 1
ATOM 854 N N . LEU A 1 108 ? 8.124 -2.705 -7.560 1.00 91.81 108 LEU A N 1
ATOM 855 C CA . LEU A 1 108 ? 9.088 -1.769 -8.146 1.00 91.81 108 LEU A CA 1
ATOM 856 C C . LEU A 1 108 ? 10.497 -2.355 -8.285 1.00 91.81 108 LEU A C 1
ATOM 858 O O . LEU A 1 108 ? 11.150 -2.107 -9.295 1.00 91.81 108 LEU A O 1
ATOM 862 N N . LEU A 1 109 ? 10.954 -3.138 -7.303 1.00 93.56 109 LEU A N 1
ATOM 863 C CA . LEU A 1 109 ? 12.249 -3.831 -7.349 1.00 93.56 109 LEU A CA 1
ATOM 864 C C . LEU A 1 109 ? 12.339 -4.798 -8.534 1.00 93.56 109 LEU A C 1
ATOM 866 O O . LEU A 1 109 ? 13.369 -4.872 -9.192 1.00 93.56 109 LEU A O 1
ATOM 870 N N . LEU A 1 110 ? 11.245 -5.503 -8.816 1.00 92.69 110 LEU A N 1
ATOM 871 C CA . LEU A 1 110 ? 11.142 -6.472 -9.907 1.00 92.69 110 LEU A CA 1
ATOM 872 C C . LEU A 1 110 ? 10.712 -5.832 -11.234 1.00 92.69 110 LEU A C 1
ATOM 874 O O . LEU A 1 110 ? 10.217 -6.519 -12.121 1.00 92.69 110 LEU A O 1
ATOM 878 N N . LEU A 1 111 ? 10.797 -4.511 -11.395 1.00 86.62 111 LEU A N 1
ATOM 879 C CA . LEU A 1 111 ? 10.353 -3.879 -12.635 1.00 86.62 111 LEU A CA 1
ATOM 880 C C . LEU A 1 111 ? 11.411 -4.035 -13.744 1.00 86.62 111 LEU A C 1
ATOM 882 O O . LEU A 1 111 ? 12.082 -3.074 -14.112 1.00 86.62 111 LEU A O 1
ATOM 886 N N . SER A 1 112 ? 11.527 -5.246 -14.293 1.00 85.62 112 SER A N 1
ATOM 887 C CA . SER A 1 112 ? 12.354 -5.583 -15.460 1.00 85.62 112 SER A CA 1
ATOM 888 C C . SER A 1 112 ? 11.519 -6.250 -16.566 1.00 85.62 112 SER A C 1
ATOM 890 O O . SER A 1 112 ? 10.400 -6.697 -16.292 1.00 85.62 112 SER A O 1
ATOM 892 N N . PRO A 1 113 ? 12.008 -6.329 -17.820 1.00 84.06 113 PRO A N 1
ATOM 893 C CA . PRO A 1 113 ? 11.329 -7.073 -18.883 1.00 84.06 113 PRO A CA 1
ATOM 894 C C . PRO A 1 113 ? 11.038 -8.539 -18.517 1.00 84.06 113 PRO A C 1
ATOM 896 O O . PRO A 1 113 ? 9.946 -9.026 -18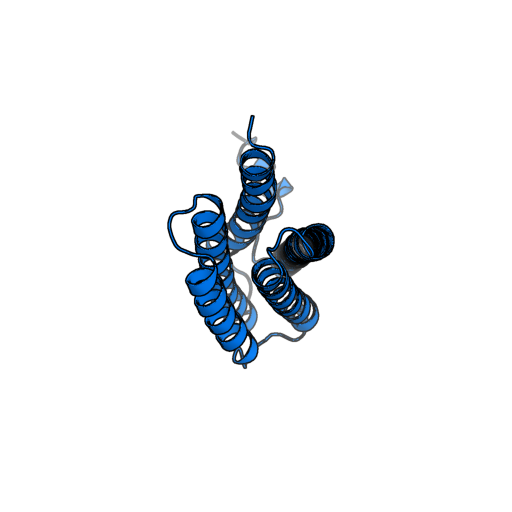.797 1.00 84.06 113 PRO A O 1
ATOM 899 N N . GLU A 1 114 ? 11.967 -9.207 -17.834 1.00 91.25 114 GLU A N 1
ATOM 900 C CA . GLU A 1 114 ? 11.925 -10.637 -17.492 1.00 91.25 114 GLU A CA 1
ATOM 901 C C . GLU A 1 114 ? 10.963 -10.936 -16.335 1.00 91.25 114 GLU A C 1
ATOM 903 O O . GLU A 1 114 ? 10.385 -12.016 -16.251 1.00 91.25 114 GLU A O 1
ATOM 908 N N . THR A 1 115 ? 10.770 -9.972 -15.431 1.00 92.25 115 THR A N 1
ATOM 909 C CA . THR A 1 115 ? 9.948 -10.133 -14.218 1.00 92.25 115 THR A CA 1
ATOM 910 C C . THR A 1 115 ? 8.684 -9.269 -14.228 1.00 92.25 115 THR A C 1
ATOM 912 O O . THR A 1 115 ? 7.958 -9.188 -13.230 1.00 92.25 115 THR A O 1
ATOM 915 N N . LYS A 1 116 ? 8.362 -8.686 -15.390 1.00 89.31 116 LYS A N 1
ATOM 916 C CA . LYS A 1 116 ? 7.271 -7.729 -15.599 1.00 89.31 116 LYS A CA 1
ATOM 917 C C . LYS A 1 116 ? 5.930 -8.208 -15.054 1.00 89.31 116 LYS A C 1
ATOM 919 O O . LYS A 1 116 ? 5.281 -7.466 -14.322 1.00 89.31 116 LYS A O 1
ATOM 924 N N . ASP A 1 117 ? 5.507 -9.429 -15.362 1.00 91.88 117 ASP A N 1
ATOM 925 C CA . ASP A 1 117 ? 4.192 -9.917 -14.927 1.00 91.88 117 ASP A CA 1
ATOM 926 C C . ASP A 1 117 ? 4.112 -10.084 -13.407 1.00 91.88 117 ASP A C 1
ATOM 928 O O . ASP A 1 117 ? 3.109 -9.731 -12.782 1.00 91.88 117 ASP A O 1
ATOM 932 N N . THR A 1 118 ? 5.190 -10.556 -12.780 1.00 94.19 118 THR A N 1
ATOM 933 C CA . THR A 1 118 ? 5.286 -10.658 -11.319 1.00 94.19 118 THR A CA 1
ATOM 934 C C . THR A 1 118 ? 5.285 -9.283 -10.667 1.00 94.19 118 THR A C 1
ATOM 936 O O . THR A 1 118 ? 4.496 -9.055 -9.748 1.00 94.19 118 THR A O 1
ATOM 939 N N . SER A 1 119 ? 6.086 -8.349 -11.182 1.00 91.88 119 SER A N 1
ATOM 940 C CA . SER A 1 119 ? 6.089 -6.950 -10.747 1.00 91.88 119 SER A CA 1
ATOM 941 C C . SER A 1 119 ? 4.690 -6.342 -10.806 1.00 91.88 119 SER A C 1
ATOM 943 O O . SER A 1 119 ? 4.177 -5.828 -9.812 1.00 91.88 119 SER A O 1
ATOM 945 N N . ILE A 1 120 ? 4.015 -6.494 -11.944 1.00 89.06 120 ILE A N 1
ATOM 946 C CA . ILE A 1 120 ? 2.668 -5.978 -12.163 1.00 89.06 120 ILE A CA 1
ATOM 947 C C . ILE A 1 120 ? 1.660 -6.585 -11.184 1.00 89.06 120 ILE A C 1
ATOM 949 O O . ILE A 1 120 ? 0.832 -5.860 -10.627 1.00 89.06 120 ILE A O 1
ATOM 953 N N . ARG A 1 121 ? 1.703 -7.905 -10.973 1.00 93.06 121 ARG A N 1
ATOM 954 C CA . ARG A 1 121 ? 0.816 -8.583 -10.016 1.00 93.06 121 ARG A CA 1
ATOM 955 C C . ARG A 1 121 ? 1.023 -8.061 -8.601 1.00 93.06 121 ARG A C 1
ATOM 957 O O . ARG A 1 121 ? 0.038 -7.829 -7.905 1.00 93.06 121 ARG A O 1
ATOM 964 N N . LEU A 1 122 ? 2.270 -7.834 -8.196 1.00 94.62 122 LEU A N 1
ATOM 965 C CA . LEU A 1 122 ? 2.600 -7.287 -6.882 1.00 94.62 122 LEU A CA 1
ATOM 966 C C . LEU A 1 122 ? 2.095 -5.856 -6.718 1.00 94.62 122 LEU A C 1
ATOM 968 O O . LEU A 1 122 ? 1.428 -5.578 -5.725 1.00 94.62 122 LEU A O 1
ATOM 972 N N . LEU A 1 123 ? 2.321 -4.987 -7.708 1.00 90.69 123 LEU A N 1
ATOM 973 C CA . LEU A 1 123 ? 1.814 -3.613 -7.687 1.00 90.69 123 LEU A CA 1
ATOM 974 C C . LEU A 1 123 ? 0.284 -3.592 -7.570 1.00 90.69 123 LEU A C 1
ATOM 976 O O . LEU A 1 123 ? -0.260 -2.957 -6.672 1.00 90.69 123 LEU A O 1
ATOM 980 N N . LYS A 1 124 ? -0.417 -4.363 -8.412 1.00 89.12 124 LYS A N 1
ATOM 981 C CA . LYS A 1 124 ? -1.885 -4.468 -8.371 1.00 89.12 124 LYS A CA 1
ATOM 982 C C . LYS A 1 124 ? -2.396 -5.039 -7.048 1.00 89.12 124 LYS A C 1
ATOM 984 O O . LYS A 1 124 ? -3.383 -4.544 -6.513 1.00 89.12 124 LYS A O 1
ATOM 989 N N . SER A 1 125 ? -1.756 -6.091 -6.537 1.00 93.38 125 SER A N 1
ATOM 990 C CA . SER A 1 125 ? -2.130 -6.720 -5.267 1.00 93.38 125 SER A CA 1
ATOM 991 C C . SER A 1 125 ? -1.908 -5.773 -4.088 1.00 93.38 125 SER A C 1
ATOM 993 O O . SER A 1 125 ? -2.785 -5.688 -3.233 1.00 93.38 125 SER A O 1
ATOM 995 N N . GLY A 1 126 ? -0.799 -5.026 -4.073 1.00 91.94 126 GLY A N 1
ATOM 996 C CA . GLY A 1 126 ? -0.536 -3.988 -3.077 1.00 91.94 126 GLY A CA 1
ATOM 997 C C . GLY A 1 126 ? -1.614 -2.909 -3.101 1.00 91.94 126 GLY A C 1
ATOM 998 O O . GLY A 1 126 ? -2.288 -2.689 -2.101 1.00 91.94 126 GLY A O 1
ATOM 999 N N . THR A 1 127 ? -1.894 -2.323 -4.269 1.00 87.75 127 THR A N 1
ATOM 1000 C CA . THR A 1 127 ? -2.935 -1.290 -4.383 1.00 87.75 127 THR A CA 1
ATOM 1001 C C . THR A 1 127 ? -4.322 -1.784 -3.962 1.00 87.75 127 THR A C 1
ATOM 1003 O O . THR A 1 127 ? -5.065 -1.038 -3.331 1.00 87.75 127 THR A O 1
ATOM 1006 N N . ARG A 1 128 ? -4.689 -3.037 -4.267 1.00 89.25 128 ARG A N 1
ATOM 1007 C CA . ARG A 1 128 ? -5.958 -3.622 -3.798 1.00 89.25 128 ARG A CA 1
ATOM 1008 C C . ARG A 1 128 ? -6.003 -3.763 -2.278 1.00 89.25 128 ARG A C 1
ATOM 1010 O O . ARG A 1 128 ? -7.000 -3.379 -1.684 1.00 89.25 128 ARG A O 1
ATOM 1017 N N . LEU A 1 129 ? -4.931 -4.261 -1.659 1.00 91.44 129 LEU A N 1
ATOM 1018 C CA . LEU A 1 129 ? -4.848 -4.360 -0.199 1.00 91.44 129 LEU A CA 1
ATOM 1019 C C . LEU A 1 129 ? -4.969 -2.993 0.471 1.00 91.44 129 LEU A C 1
ATOM 1021 O O . LEU A 1 129 ? -5.698 -2.875 1.448 1.00 91.44 129 LEU A O 1
ATOM 1025 N N . LEU A 1 130 ? -4.324 -1.962 -0.086 1.00 88.50 130 LEU A N 1
ATOM 1026 C CA . LEU A 1 130 ? -4.453 -0.599 0.430 1.00 88.50 130 LEU A CA 1
ATOM 1027 C C . LEU A 1 130 ? -5.898 -0.101 0.373 1.00 88.50 130 LEU A C 1
ATOM 1029 O O . LEU A 1 130 ? -6.368 0.509 1.323 1.00 88.50 130 LEU A O 1
ATOM 1033 N N . LYS A 1 131 ? -6.610 -0.380 -0.726 1.00 86.00 131 LYS A N 1
ATOM 1034 C CA . LYS A 1 131 ? -8.025 -0.011 -0.874 1.00 86.00 131 LYS A CA 1
ATOM 1035 C C . LYS A 1 131 ? -8.919 -0.709 0.141 1.00 86.00 131 LYS A C 1
ATOM 1037 O O . LYS A 1 131 ? -9.794 -0.058 0.695 1.00 86.00 131 LYS A O 1
ATOM 1042 N N . TYR A 1 132 ? -8.705 -2.004 0.372 1.00 89.06 132 TYR A N 1
ATOM 1043 C CA . TYR A 1 132 ? -9.469 -2.739 1.378 1.00 89.06 132 TYR A CA 1
ATOM 1044 C C . TYR A 1 132 ? -9.199 -2.196 2.778 1.00 89.06 132 TYR A C 1
ATOM 1046 O O . TYR A 1 132 ? -10.145 -1.850 3.472 1.00 89.06 132 TYR A O 1
ATOM 1054 N N . ALA A 1 133 ? -7.928 -2.000 3.141 1.00 88.25 133 ALA A N 1
ATOM 1055 C CA . ALA A 1 133 ? -7.574 -1.424 4.434 1.00 88.25 133 ALA A CA 1
ATOM 1056 C C . ALA A 1 133 ? -8.187 -0.030 4.628 1.00 88.25 133 ALA A C 1
ATOM 1058 O O . ALA A 1 133 ? -8.776 0.238 5.666 1.00 88.25 133 ALA A O 1
ATOM 1059 N N . ALA A 1 134 ? -8.107 0.836 3.612 1.00 83.88 134 ALA A N 1
ATOM 1060 C CA . ALA A 1 134 ? -8.708 2.165 3.657 1.00 83.88 134 ALA A CA 1
ATOM 1061 C C . ALA A 1 134 ? -10.235 2.099 3.819 1.00 83.88 134 ALA A C 1
ATOM 1063 O O . ALA A 1 134 ? -10.789 2.821 4.637 1.00 83.88 134 ALA A O 1
ATOM 1064 N N . SER A 1 135 ? -10.915 1.224 3.073 1.00 84.44 135 SER A N 1
ATOM 1065 C CA . SER A 1 135 ? -12.368 1.047 3.180 1.00 84.44 135 SER A CA 1
ATOM 1066 C C . SER A 1 135 ? -12.794 0.565 4.566 1.00 84.44 135 SER A C 1
ATOM 1068 O O . SER A 1 135 ? -13.787 1.055 5.101 1.00 84.44 135 SER A O 1
ATOM 1070 N N . ASP A 1 136 ? -12.054 -0.376 5.146 1.00 87.62 136 ASP A N 1
ATOM 1071 C CA . ASP A 1 136 ? -12.327 -0.886 6.488 1.00 87.62 136 ASP A CA 1
ATOM 1072 C C . ASP A 1 136 ? -12.076 0.187 7.548 1.00 87.62 136 ASP A C 1
ATOM 1074 O O . ASP A 1 136 ? -12.896 0.368 8.439 1.00 87.62 136 ASP A O 1
ATOM 1078 N N . ILE A 1 137 ? -10.995 0.958 7.413 1.00 84.44 137 ILE A N 1
ATOM 1079 C CA . ILE A 1 137 ? -10.702 2.089 8.297 1.00 84.44 137 ILE A CA 1
ATOM 1080 C C . ILE A 1 137 ? -11.828 3.132 8.249 1.00 84.44 137 ILE A C 1
ATOM 1082 O O . ILE A 1 137 ? -12.247 3.617 9.294 1.00 84.44 137 ILE A O 1
ATOM 1086 N N . VAL A 1 138 ? -12.367 3.446 7.062 1.00 81.00 138 VAL A N 1
ATOM 1087 C CA . VAL A 1 138 ? -13.544 4.327 6.936 1.00 81.00 138 VAL A CA 1
ATOM 1088 C C . VAL A 1 138 ? -14.748 3.743 7.681 1.00 81.00 138 VAL A C 1
ATOM 1090 O O . VAL A 1 138 ? -15.504 4.488 8.299 1.00 81.00 138 VAL A O 1
ATOM 1093 N N . LYS A 1 139 ? -14.958 2.424 7.609 1.00 84.25 139 LYS A N 1
ATOM 1094 C CA . LYS A 1 139 ? -16.067 1.751 8.296 1.00 84.25 139 LYS A CA 1
ATOM 1095 C C . LYS A 1 139 ? -15.913 1.844 9.815 1.00 84.25 139 LYS A C 1
ATOM 1097 O O . LYS A 1 139 ? -16.865 2.256 10.464 1.00 84.25 139 LYS A O 1
ATOM 1102 N N . ILE A 1 140 ? -14.718 1.559 10.336 1.00 83.38 140 ILE A N 1
ATOM 1103 C CA . ILE A 1 140 ? -14.384 1.698 11.761 1.00 83.38 140 ILE A CA 1
ATOM 1104 C C . ILE A 1 140 ? -14.614 3.145 12.204 1.00 83.38 140 ILE A C 1
ATOM 1106 O O . ILE A 1 140 ? -15.361 3.388 13.140 1.00 83.38 140 ILE A O 1
ATOM 1110 N N . ALA A 1 141 ? -14.082 4.123 11.466 1.00 77.75 141 ALA A N 1
ATOM 1111 C CA . ALA A 1 141 ? -14.266 5.539 11.782 1.00 77.75 141 ALA A CA 1
ATOM 1112 C C . ALA A 1 141 ? -15.750 5.958 11.830 1.00 77.75 141 ALA A C 1
ATOM 1114 O O . ALA A 1 141 ? -16.127 6.773 12.667 1.00 77.75 141 ALA A O 1
ATOM 1115 N N . ARG A 1 142 ? -16.614 5.395 10.973 1.00 79.50 142 ARG A N 1
ATOM 1116 C CA . ARG A 1 142 ? -18.071 5.624 11.038 1.00 79.50 142 ARG A CA 1
ATOM 1117 C C . ARG A 1 142 ? -18.718 4.960 12.248 1.00 79.50 142 ARG A C 1
ATOM 1119 O O . ARG A 1 142 ? -19.550 5.581 12.895 1.00 79.50 142 ARG A O 1
ATOM 1126 N N . GLU A 1 143 ? -18.356 3.714 12.542 1.00 82.25 143 GLU A N 1
ATOM 1127 C CA . GLU A 1 143 ? -18.866 2.971 13.705 1.00 82.25 143 GLU A CA 1
ATOM 1128 C C . GLU A 1 143 ? -18.483 3.663 15.020 1.00 82.25 143 GLU A C 1
ATOM 1130 O O . GLU A 1 143 ? -19.259 3.664 15.970 1.00 82.25 143 GLU A O 1
ATOM 1135 N N . CYS A 1 144 ? -17.333 4.332 15.033 1.00 73.56 144 CYS A N 1
ATOM 1136 C CA . CYS A 1 144 ? -16.845 5.147 16.137 1.00 73.56 144 CYS A CA 1
ATOM 1137 C C . CYS A 1 144 ? -17.385 6.590 16.150 1.00 73.56 144 CYS A C 1
ATOM 1139 O O . CYS A 1 144 ? -16.943 7.396 16.962 1.00 73.56 144 CYS A O 1
ATOM 1141 N N . GLY A 1 145 ? -18.299 6.952 15.242 1.00 74.06 145 GLY A N 1
ATOM 1142 C CA . GLY A 1 145 ? -18.890 8.296 15.182 1.00 74.06 145 GLY A CA 1
ATOM 1143 C C . GLY A 1 145 ? -17.928 9.406 14.736 1.00 74.06 145 GLY A C 1
ATOM 1144 O O . GLY A 1 145 ? -18.248 10.583 14.861 1.00 74.06 145 GLY A O 1
ATOM 1145 N N . MET A 1 146 ? -16.758 9.063 14.189 1.00 70.25 146 MET A N 1
ATOM 1146 C CA . MET A 1 146 ? -15.773 10.035 13.695 1.00 70.25 146 MET A CA 1
ATOM 1147 C C . MET A 1 146 ? -16.161 10.600 12.321 1.00 70.25 146 MET A C 1
ATOM 1149 O O . MET A 1 146 ? -15.709 11.672 11.933 1.00 70.25 146 MET A O 1
ATOM 1153 N N . VAL A 1 147 ? -17.001 9.887 11.565 1.00 67.44 147 VAL A N 1
ATOM 1154 C CA . VAL A 1 147 ? -17.439 10.275 10.218 1.00 67.44 147 VAL A CA 1
ATOM 1155 C C . VAL A 1 147 ? -18.949 10.131 10.120 1.00 67.44 147 VAL A C 1
ATOM 1157 O O . VAL A 1 147 ? -19.465 9.029 10.303 1.00 67.44 147 VAL A O 1
ATOM 1160 N N . GLU A 1 148 ? -19.647 11.216 9.772 1.00 59.41 148 GLU A N 1
ATOM 1161 C CA . GLU A 1 148 ? -21.094 11.176 9.530 1.00 59.41 148 GLU A CA 1
ATOM 1162 C C . GLU A 1 148 ? -21.415 10.185 8.394 1.00 59.41 148 GLU A C 1
ATOM 1164 O O . GLU A 1 148 ? -20.723 10.108 7.366 1.00 59.41 148 GLU A O 1
ATOM 1169 N N . ALA A 1 149 ? -22.468 9.386 8.580 1.00 55.84 149 ALA A N 1
ATOM 1170 C CA . ALA A 1 149 ? -22.963 8.521 7.521 1.00 55.84 149 ALA A CA 1
ATOM 1171 C C . ALA A 1 149 ? -23.428 9.390 6.342 1.00 55.84 149 ALA A C 1
ATOM 1173 O O . ALA A 1 149 ? -24.006 10.458 6.529 1.00 55.84 149 ALA A O 1
ATOM 1174 N N . LYS A 1 150 ? -23.205 8.926 5.105 1.00 51.62 150 LYS A N 1
ATOM 1175 C CA . LYS A 1 150 ? -23.613 9.657 3.890 1.00 51.62 150 LYS A CA 1
ATOM 1176 C C . LYS A 1 150 ? -25.100 10.062 3.910 1.00 51.62 150 LYS A C 1
ATOM 1178 O O . LYS A 1 150 ? -25.446 11.116 3.391 1.00 51.62 150 LYS A O 1
ATOM 1183 N N . ASP A 1 151 ? -25.931 9.266 4.579 1.00 46.38 151 ASP A N 1
ATOM 1184 C CA . ASP A 1 151 ? -27.377 9.465 4.715 1.00 46.38 151 ASP A CA 1
ATOM 1185 C C . ASP A 1 151 ? -27.762 10.632 5.656 1.00 46.38 151 ASP A C 1
ATOM 1187 O O . ASP A 1 151 ? -28.897 11.109 5.619 1.00 46.38 151 ASP A O 1
ATOM 1191 N N . GLU A 1 152 ? -26.843 11.122 6.496 1.00 46.16 152 GLU A N 1
ATOM 1192 C CA . GLU A 1 152 ? -27.067 12.282 7.377 1.00 46.16 152 GLU A CA 1
ATOM 1193 C C . GLU A 1 152 ? -26.737 13.617 6.697 1.00 46.16 152 GLU A C 1
ATOM 1195 O O . GLU A 1 152 ? -27.320 14.646 7.042 1.00 46.16 152 GLU A O 1
ATOM 1200 N N . ILE A 1 153 ? -25.866 13.598 5.684 1.00 47.72 153 ILE A N 1
ATOM 1201 C CA . ILE A 1 153 ? -25.499 14.780 4.892 1.00 47.72 153 ILE A CA 1
ATOM 1202 C C . ILE A 1 153 ? -26.654 15.154 3.952 1.00 47.72 153 ILE A C 1
ATOM 1204 O O . ILE A 1 153 ? -27.078 16.307 3.919 1.00 47.72 153 ILE A O 1
ATOM 1208 N N . GLU A 1 154 ? -27.251 14.170 3.271 1.00 43.34 154 GLU A N 1
ATOM 1209 C CA . GLU A 1 154 ? -28.381 14.405 2.357 1.00 43.34 154 GLU A CA 1
ATOM 1210 C C . GLU A 1 154 ? -29.656 14.871 3.090 1.00 43.34 154 GLU A C 1
ATOM 1212 O O . GLU A 1 154 ? -30.453 15.624 2.533 1.00 43.34 154 GLU A O 1
ATOM 1217 N N . LYS A 1 155 ? -29.835 14.508 4.370 1.00 44.88 155 LYS A N 1
ATOM 1218 C CA . LYS A 1 155 ? -30.944 15.019 5.198 1.00 44.88 155 LYS A CA 1
ATOM 1219 C C . LYS A 1 155 ? -30.745 16.454 5.690 1.00 44.88 155 LYS A C 1
ATOM 1221 O O . LYS A 1 155 ? -31.740 17.121 5.954 1.00 44.88 155 LYS A O 1
ATOM 1226 N N . LYS A 1 156 ? -29.502 16.930 5.825 1.00 49.41 156 LYS A N 1
ATOM 1227 C CA . LYS A 1 156 ? -29.207 18.320 6.220 1.00 49.41 156 LYS A CA 1
ATOM 1228 C C . LYS A 1 156 ? -29.287 19.297 5.041 1.00 49.41 156 LYS A C 1
ATOM 1230 O O . LYS A 1 156 ? -29.561 20.466 5.268 1.00 49.41 156 LYS A O 1
ATOM 1235 N N . GLU A 1 157 ? -29.090 18.832 3.806 1.00 46.84 157 GLU A N 1
ATOM 1236 C CA . GLU A 1 157 ? -29.144 19.679 2.599 1.00 46.84 157 GLU A CA 1
ATOM 1237 C C . GLU A 1 157 ? -30.514 19.684 1.892 1.00 46.84 157 GLU A C 1
ATOM 1239 O O . GLU A 1 157 ? -30.772 20.554 1.066 1.00 46.84 157 GLU A O 1
ATOM 1244 N N . GLY A 1 158 ? -31.410 18.742 2.208 1.00 43.91 158 GLY A N 1
ATOM 1245 C CA . GLY A 1 158 ? -32.753 18.644 1.613 1.00 43.91 158 GLY A CA 1
ATOM 1246 C C . GLY A 1 158 ? -33.892 19.252 2.442 1.00 43.91 158 GLY A C 1
ATOM 1247 O O . GLY A 1 158 ? -35.054 18.959 2.164 1.00 43.91 158 GLY A O 1
ATOM 1248 N N . GLY A 1 159 ? -33.575 20.015 3.491 1.00 46.62 159 GLY A N 1
ATOM 1249 C CA . GLY A 1 159 ? -34.537 20.526 4.467 1.00 46.62 159 GLY A CA 1
ATOM 1250 C C . GLY A 1 159 ? -34.464 22.036 4.669 1.00 46.62 159 GLY A C 1
ATOM 1251 O O . GLY A 1 159 ? -34.253 22.463 5.798 1.00 46.62 159 GLY A O 1
ATOM 1252 N N . GLU A 1 160 ? -34.657 22.814 3.603 1.00 38.81 160 GLU A N 1
ATOM 1253 C CA . GLU A 1 160 ? -35.155 24.201 3.655 1.00 38.81 160 GLU A CA 1
ATOM 1254 C C . GLU A 1 160 ? -36.177 24.438 2.537 1.00 38.81 160 GLU A C 1
ATOM 1256 O O . GLU A 1 160 ? -35.919 24.004 1.389 1.00 38.81 160 GLU A O 1
#

Radius of gyration: 17.37 Å; chains: 1; bounding box: 51×35×52 Å

pLDDT: mean 76.57, std 18.04, range [38.25, 96.56]

Foldseek 3Di:
DDPLLVLLCVLLVLLVVLLVLLVVLLPFADDDDDPVLLNVVSVQVSVLSVQLSVLSVCCSVVVDDLVVSLVSLVVSLVSLVPPPRDDPLLVVLSVLLSQLSVLQSVLSVQCDPVSNVVSSVSSNSSSVSSNVSSVSSVVVCVVVVRDDDPVVVCVVVVDD

Sequence (160 aa):
MNKNLFFRKNIFSSMVLAAGLVLTLSVFSKAQEPQEDIEAYLRNISSIITDVNITVTNIGLNIFPIKEGIKRLNNYIGQLEFIIDCPEDTSTQHKMILLSFKKLRMGLLLLSPETKDTSIRLLKSGTRLLKYAASDIVKIARECGMVEAKDEIEKKEGGE

Secondary structure (DSSP, 8-state):
--HHHHHHHHHHHHHHHHHHHHHTTTT----SS--HHHHHHHHHHHHHHHHHHHHHHHHHTTSS-HHHHHHHHHHHHHHHHT-----GGGHHHHHHHHHHHHHHHHHHHT-STTTHHHHHHHHHHHHHHHHHHHHHHHHHHHHTTSS--HHHHHHHHS--